Protein AF-A0AAD9C086-F1 (afdb_monomer_lite)

Sequence (138 aa):
MGRVCRPFGQDHYQTERRETLELTDQNGQVIEDILPALQSLKCATTALCSDVCISLEHPVSNSLLTRHLMSIPGESRVVCEFKEAVATSLRERIIPESDDTSANAGKKPVFIASGLDPRKQHLRHVALTHRSEIVENV

Radius of gyration: 26.16 Å; chains: 1; bounding box: 40×68×85 Å

Foldseek 3Di:
DDDDDDDPDPPPPPPPPPPPPPCDVVNVVLCVLQVQLVVLVVVLVCVPVVDPALLSLQVSLVCCLPPSLDDDPPRDPSSVVVSVVVNVVSCCVQPPPDDDDPVCNLVDPSNLSNLPPPVCVPPPSDPPVSSVVSVVVD

Structure (mmCIF, N/CA/C/O backbone):
data_AF-A0AAD9C086-F1
#
_entry.id   AF-A0AAD9C086-F1
#
loop_
_atom_site.group_PDB
_atom_site.id
_atom_site.type_symbol
_atom_site.label_atom_id
_atom_site.label_alt_id
_atom_site.label_comp_id
_atom_site.label_asym_id
_atom_site.label_entity_id
_atom_site.label_seq_id
_atom_site.pdbx_PDB_ins_code
_atom_site.Cartn_x
_atom_site.Cartn_y
_atom_site.Cartn_z
_atom_site.occupancy
_atom_site.B_iso_or_equiv
_atom_site.auth_seq_id
_atom_site.auth_comp_id
_atom_site.auth_asym_id
_atom_site.auth_atom_id
_atom_site.pdbx_PDB_model_num
ATOM 1 N N . MET A 1 1 ? -4.541 -51.240 64.131 1.00 45.22 1 MET A N 1
ATOM 2 C CA . MET A 1 1 ? -3.594 -51.153 63.000 1.00 45.22 1 MET A CA 1
ATOM 3 C C . MET A 1 1 ? -4.208 -50.274 61.927 1.00 45.22 1 MET A C 1
ATOM 5 O O . MET A 1 1 ? -5.111 -50.713 61.231 1.00 45.22 1 MET A O 1
ATOM 9 N N . GLY A 1 2 ? -3.803 -49.005 61.887 1.00 46.56 2 GLY A N 1
ATOM 10 C CA . GLY A 1 2 ? -4.303 -48.025 60.928 1.00 46.56 2 GLY A CA 1
ATOM 11 C C . GLY A 1 2 ? -3.435 -47.984 59.676 1.00 46.56 2 GLY A C 1
ATOM 12 O O . GLY A 1 2 ? -2.210 -48.008 59.770 1.00 46.56 2 GLY A O 1
ATOM 13 N N . ARG A 1 3 ? -4.071 -47.884 58.510 1.00 47.78 3 ARG A N 1
ATOM 14 C CA . ARG A 1 3 ? -3.442 -47.367 57.294 1.00 47.78 3 ARG A CA 1
ATOM 15 C C . ARG A 1 3 ? -4.304 -46.223 56.785 1.00 47.78 3 ARG A C 1
ATOM 17 O O . ARG A 1 3 ? -5.314 -46.433 56.128 1.00 47.78 3 ARG A O 1
ATOM 24 N N . VAL A 1 4 ? -3.905 -45.016 57.170 1.00 53.94 4 VAL A N 1
ATOM 25 C CA . VAL A 1 4 ? -4.368 -43.773 56.559 1.00 53.94 4 VAL A CA 1
ATOM 26 C C . VAL A 1 4 ? -3.598 -43.643 55.250 1.00 53.94 4 VAL A C 1
ATOM 28 O O . VAL A 1 4 ? -2.397 -43.376 55.261 1.00 53.94 4 VAL A O 1
ATOM 31 N N . CYS A 1 5 ? -4.262 -43.879 54.123 1.00 52.44 5 CYS A N 1
ATOM 32 C CA . CYS A 1 5 ? -3.738 -43.479 52.825 1.00 52.44 5 CYS A CA 1
ATOM 33 C C . CYS A 1 5 ? -3.753 -41.945 52.775 1.00 52.44 5 CYS A C 1
ATOM 35 O O . CYS A 1 5 ? -4.818 -41.341 52.682 1.00 52.44 5 CYS A O 1
ATOM 37 N N . ARG A 1 6 ? -2.582 -41.306 52.887 1.00 51.28 6 ARG A N 1
ATOM 38 C CA . ARG A 1 6 ? -2.434 -39.890 52.529 1.00 51.28 6 ARG A CA 1
ATOM 39 C C . ARG A 1 6 ? -2.402 -39.791 51.002 1.00 51.28 6 ARG A C 1
ATOM 41 O O . ARG A 1 6 ? -1.570 -40.478 50.408 1.00 51.28 6 ARG A O 1
ATOM 48 N N . PRO A 1 7 ? -3.215 -38.941 50.359 1.00 52.91 7 PRO A N 1
ATOM 49 C CA . PRO A 1 7 ? -2.906 -38.521 49.006 1.00 52.91 7 PRO A CA 1
ATOM 50 C C . PRO A 1 7 ? -1.673 -37.608 49.065 1.00 52.91 7 PRO A C 1
ATOM 52 O O . PRO A 1 7 ? -1.682 -36.547 49.688 1.00 52.91 7 PRO A O 1
ATOM 55 N N . PHE A 1 8 ? -0.580 -38.096 48.483 1.00 43.38 8 PHE A N 1
ATOM 56 C CA . PHE A 1 8 ? 0.570 -37.301 48.071 1.00 43.38 8 PHE A CA 1
ATOM 57 C C . PHE A 1 8 ? 0.181 -36.498 46.827 1.00 43.38 8 PHE A C 1
ATOM 59 O O . PHE A 1 8 ? -0.451 -37.049 45.930 1.00 43.38 8 PHE A O 1
ATOM 66 N N . GLY A 1 9 ? 0.614 -35.239 46.768 1.00 46.16 9 GLY A N 1
ATOM 67 C CA . GLY A 1 9 ? 0.537 -34.415 45.562 1.00 46.16 9 GLY A CA 1
ATOM 68 C C . GLY A 1 9 ? -0.414 -33.234 45.697 1.00 46.16 9 GLY A C 1
ATOM 69 O O . GLY A 1 9 ? -1.455 -33.188 45.054 1.00 46.16 9 GLY A O 1
ATOM 70 N N . GLN A 1 10 ? -0.039 -32.250 46.519 1.00 45.66 10 GLN A N 1
ATOM 71 C CA . GLN A 1 10 ? -0.387 -30.865 46.214 1.00 45.66 10 GLN A CA 1
ATOM 72 C C . GLN A 1 10 ? 0.398 -30.493 44.958 1.00 45.66 10 GLN A C 1
ATOM 74 O O . GLN A 1 10 ? 1.512 -29.978 45.036 1.00 45.66 10 GLN A O 1
ATOM 79 N N . ASP A 1 11 ? -0.176 -30.795 43.798 1.00 43.34 11 ASP A N 1
ATOM 80 C CA . ASP A 1 11 ? 0.212 -30.104 42.586 1.00 43.34 11 ASP A CA 1
ATOM 81 C C . ASP A 1 11 ? -0.219 -28.659 42.797 1.00 43.34 11 ASP A C 1
ATOM 83 O O . ASP A 1 11 ? -1.395 -28.297 42.716 1.00 43.34 11 ASP A O 1
ATOM 87 N N . HIS A 1 12 ? 0.763 -27.837 43.154 1.00 43.44 12 HIS A N 1
ATOM 88 C CA . HIS A 1 12 ? 0.722 -26.413 42.910 1.00 43.44 12 HIS A CA 1
ATOM 89 C C . HIS A 1 12 ? 0.535 -26.240 41.403 1.00 43.44 12 HIS A C 1
ATOM 91 O O . HIS A 1 12 ? 1.496 -26.043 40.662 1.00 43.44 12 HIS A O 1
ATOM 97 N N . TYR A 1 13 ? -0.713 -26.325 40.946 1.00 46.28 13 TYR A N 1
ATOM 98 C CA . TYR A 1 13 ? -1.118 -25.656 39.731 1.00 46.28 13 TYR A CA 1
ATOM 99 C C . TYR A 1 13 ? -0.822 -24.189 40.000 1.00 46.28 13 TYR A C 1
ATOM 101 O O . TYR A 1 13 ? -1.553 -23.495 40.709 1.00 46.28 13 TYR A O 1
ATOM 109 N N . GLN A 1 14 ? 0.331 -23.745 39.504 1.00 44.03 14 GLN A N 1
ATOM 110 C CA . GLN A 1 14 ? 0.528 -22.350 39.198 1.00 44.03 14 GLN A CA 1
ATOM 111 C C . GLN A 1 14 ? -0.639 -22.012 38.283 1.00 44.03 14 GLN A C 1
ATOM 113 O O . GLN A 1 14 ? -0.673 -22.398 37.116 1.00 44.03 14 GLN A O 1
ATOM 118 N N . THR A 1 15 ? -1.656 -21.371 38.851 1.00 46.16 15 THR A N 1
ATOM 119 C CA . THR A 1 15 ? -2.582 -20.570 38.077 1.00 46.16 15 THR A CA 1
ATOM 120 C C . THR A 1 15 ? -1.701 -19.505 37.453 1.00 46.16 15 THR A C 1
ATOM 122 O O . THR A 1 15 ? -1.469 -18.451 38.045 1.00 46.16 15 THR A O 1
ATOM 125 N N . GLU A 1 16 ? -1.134 -19.820 36.288 1.00 44.28 16 GLU A N 1
ATOM 126 C CA . GLU A 1 16 ? -0.719 -18.816 35.335 1.00 44.28 16 GLU A CA 1
ATOM 127 C C . GLU A 1 16 ? -1.964 -17.979 35.136 1.00 44.28 16 GLU A C 1
ATOM 129 O O . GLU A 1 16 ? -2.962 -18.398 34.545 1.00 44.28 16 GLU A O 1
ATOM 134 N N . ARG A 1 17 ? -1.942 -16.846 35.822 1.00 43.16 17 ARG A N 1
ATOM 135 C CA . ARG A 1 17 ? -2.940 -15.808 35.797 1.00 43.16 17 ARG A CA 1
ATOM 136 C C . ARG A 1 17 ? -3.015 -15.392 34.335 1.00 43.16 17 ARG A C 1
ATOM 138 O O . ARG A 1 17 ? -2.256 -14.539 33.891 1.00 43.16 17 ARG A O 1
ATOM 145 N N . ARG A 1 18 ? -3.885 -16.065 33.576 1.00 47.62 18 ARG A N 1
ATOM 146 C CA . ARG A 1 18 ? -4.422 -15.573 32.318 1.00 47.62 18 ARG A CA 1
ATOM 147 C C . ARG A 1 18 ? -5.115 -14.287 32.723 1.00 47.62 18 ARG A C 1
ATOM 149 O O . ARG A 1 18 ? -6.262 -14.302 33.154 1.00 47.62 18 ARG A O 1
ATOM 156 N N . GLU A 1 19 ? -4.361 -13.195 32.698 1.00 55.41 19 GLU A N 1
ATOM 157 C CA . GLU A 1 19 ? -4.932 -11.872 32.571 1.00 55.41 19 GLU A CA 1
ATOM 158 C C . GLU A 1 19 ? -5.746 -11.957 31.285 1.00 55.41 19 GLU A C 1
ATOM 160 O O . GLU A 1 19 ? -5.208 -11.945 30.178 1.00 55.41 19 GLU A O 1
ATOM 165 N N . THR A 1 20 ? -7.044 -12.216 31.430 1.00 52.12 20 THR A N 1
ATOM 166 C CA . THR A 1 20 ? -8.009 -11.978 30.374 1.00 52.12 20 THR A CA 1
ATOM 167 C C . THR A 1 20 ? -7.818 -10.516 30.021 1.00 52.12 20 THR A C 1
ATOM 169 O O . THR A 1 20 ? -8.200 -9.633 30.783 1.00 52.12 20 THR A O 1
ATOM 172 N N . LEU A 1 21 ? -7.113 -10.276 28.914 1.00 54.12 21 LEU A N 1
ATOM 173 C CA . LEU A 1 21 ? -7.064 -8.991 28.240 1.00 54.12 21 LEU A CA 1
ATOM 174 C C . LEU A 1 21 ? -8.500 -8.702 27.813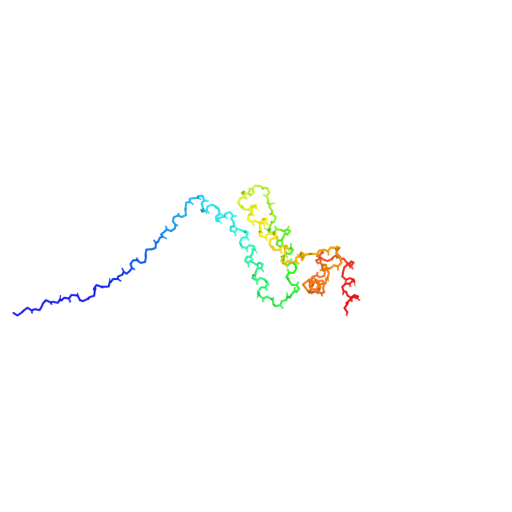 1.00 54.12 21 LEU A C 1
ATOM 176 O O . LEU A 1 21 ? -8.921 -9.052 26.713 1.00 54.12 21 LEU A O 1
ATOM 180 N N . GLU A 1 22 ? -9.277 -8.141 28.736 1.00 58.16 22 GLU A N 1
ATOM 181 C CA . GLU A 1 22 ? -10.548 -7.50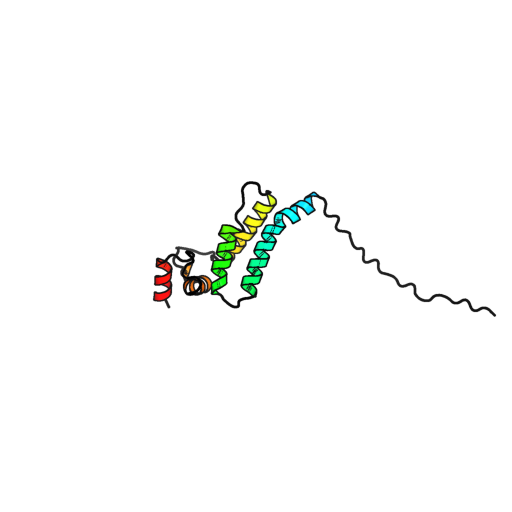7 28.443 1.00 58.16 22 GLU A CA 1
ATOM 182 C C . GLU A 1 22 ? -10.209 -6.289 27.587 1.00 58.16 22 GLU A C 1
ATOM 184 O O . GLU A 1 22 ? -9.914 -5.198 28.076 1.00 58.16 22 GLU A O 1
ATOM 189 N N . LEU A 1 23 ? -10.137 -6.516 26.275 1.00 59.94 23 LEU A N 1
ATOM 190 C CA . LEU A 1 23 ? -10.127 -5.443 25.301 1.00 59.94 23 LEU A CA 1
ATOM 191 C C . LEU A 1 23 ? -11.443 -4.702 25.496 1.00 59.94 23 LEU A C 1
ATOM 193 O O . LEU A 1 23 ? -12.510 -5.230 25.199 1.00 59.94 23 LEU A O 1
ATOM 197 N N . THR A 1 24 ? -11.360 -3.493 26.041 1.00 67.06 24 THR A N 1
ATOM 198 C CA . THR A 1 24 ? -12.490 -2.570 26.054 1.00 67.06 24 THR A CA 1
ATOM 199 C C . THR A 1 24 ? -13.017 -2.418 24.627 1.00 67.06 24 THR A C 1
ATOM 201 O O . THR A 1 24 ? -12.232 -2.440 23.676 1.00 67.06 24 THR A O 1
ATOM 204 N N . ASP A 1 25 ? -14.330 -2.242 24.460 1.00 72.62 25 ASP A N 1
ATOM 205 C CA . ASP A 1 25 ? -14.978 -2.198 23.136 1.00 72.62 25 ASP A CA 1
ATOM 206 C C . ASP A 1 25 ? -14.300 -1.210 22.165 1.00 72.62 25 ASP A C 1
ATOM 208 O O . ASP A 1 25 ? -14.188 -1.468 20.969 1.00 72.62 25 ASP A O 1
ATOM 212 N N . GLN A 1 26 ? -13.753 -0.105 22.686 1.00 75.38 26 GLN A N 1
ATOM 213 C CA . GLN A 1 26 ? -12.984 0.871 21.906 1.00 75.38 26 GLN A CA 1
ATOM 214 C C . GLN A 1 26 ? -11.654 0.315 21.374 1.00 75.38 26 GLN A C 1
ATOM 216 O O . GLN A 1 26 ? -11.308 0.564 20.221 1.00 75.38 26 GLN A O 1
ATOM 221 N N . ASN A 1 27 ? -10.914 -0.455 22.175 1.00 79.19 27 ASN A N 1
ATOM 222 C CA . ASN A 1 27 ? -9.669 -1.086 21.734 1.00 79.19 27 ASN A CA 1
ATOM 223 C C . ASN A 1 27 ? -9.948 -2.228 20.746 1.00 79.19 27 ASN A C 1
ATOM 225 O O . ASN A 1 27 ? -9.180 -2.420 19.805 1.00 79.19 27 ASN A O 1
ATOM 229 N N . GLY A 1 28 ? -11.056 -2.954 20.933 1.00 81.81 28 GLY A N 1
ATOM 230 C CA . GLY A 1 28 ? -11.538 -3.954 19.979 1.00 81.81 28 GLY A CA 1
ATOM 231 C C . GLY A 1 28 ? -11.831 -3.339 18.610 1.00 81.81 28 GLY A C 1
ATOM 232 O O . GLY A 1 28 ? -11.296 -3.806 17.606 1.00 81.81 28 GLY A O 1
ATOM 233 N N . GLN A 1 29 ? -12.575 -2.229 18.578 1.00 84.12 29 GLN A N 1
ATOM 234 C CA . GLN A 1 29 ? -12.901 -1.536 17.330 1.00 84.12 29 GLN A CA 1
ATOM 235 C C . GLN A 1 29 ? -11.651 -1.035 16.594 1.00 84.12 29 GLN A C 1
ATOM 237 O O . GLN A 1 29 ? -11.552 -1.181 15.382 1.00 84.12 29 GLN A O 1
ATOM 242 N N . VAL A 1 30 ? -10.653 -0.505 17.310 1.00 87.75 30 VAL A N 1
ATOM 243 C CA . VAL A 1 30 ? -9.384 -0.075 16.692 1.00 87.75 30 VAL A CA 1
ATOM 244 C C . VAL A 1 30 ? -8.647 -1.245 16.031 1.00 87.75 30 VAL A C 1
ATOM 246 O O . VAL A 1 30 ? -8.076 -1.087 14.951 1.00 87.75 30 VAL A O 1
ATOM 249 N N . ILE A 1 31 ? -8.652 -2.425 16.657 1.00 87.44 31 ILE A N 1
ATOM 250 C CA . ILE A 1 31 ? -8.039 -3.625 16.075 1.00 87.44 31 ILE A CA 1
ATOM 251 C C . ILE A 1 31 ? -8.780 -4.030 14.799 1.00 87.44 31 ILE A C 1
ATOM 253 O O . ILE A 1 31 ? -8.129 -4.311 13.792 1.00 87.44 31 ILE A O 1
ATOM 257 N N . GLU A 1 32 ? -10.114 -4.038 14.826 1.00 88.88 32 GLU A N 1
ATOM 258 C CA . GLU A 1 32 ? -10.936 -4.351 13.652 1.00 88.88 32 GLU A CA 1
ATOM 259 C C . GLU A 1 32 ? -10.705 -3.359 12.508 1.00 88.88 32 GLU A C 1
ATOM 261 O O . GLU A 1 32 ? -10.516 -3.773 11.364 1.00 88.88 32 GLU A O 1
ATOM 266 N N . ASP A 1 33 ? -10.625 -2.070 12.827 1.00 89.62 33 ASP A N 1
ATOM 267 C CA . ASP A 1 33 ? -10.393 -0.986 11.877 1.00 89.62 33 ASP A CA 1
ATOM 268 C C . ASP A 1 33 ? -9.019 -1.095 11.182 1.00 89.62 33 ASP A C 1
ATOM 270 O O . ASP A 1 33 ? -8.890 -0.834 9.984 1.00 89.62 33 ASP A O 1
ATOM 274 N N . ILE A 1 34 ? -7.972 -1.494 11.915 1.00 91.81 34 ILE A N 1
ATOM 275 C CA . ILE A 1 34 ? -6.597 -1.610 11.394 1.00 91.81 34 ILE A CA 1
ATOM 276 C C . ILE A 1 34 ? -6.366 -2.947 10.663 1.00 91.81 34 ILE A C 1
ATOM 278 O O . ILE A 1 34 ? -5.481 -3.052 9.802 1.00 91.81 34 ILE A O 1
ATOM 282 N N . LEU A 1 35 ? -7.163 -3.977 10.957 1.00 91.44 35 LEU A N 1
ATOM 283 C CA . LEU A 1 35 ? -6.984 -5.332 10.431 1.00 91.44 35 LEU A CA 1
ATOM 284 C C . LEU A 1 35 ? -6.850 -5.405 8.893 1.00 91.44 35 LEU A C 1
ATOM 286 O O . LEU A 1 35 ? -5.948 -6.110 8.425 1.00 91.44 35 LEU A O 1
ATOM 290 N N . PRO A 1 36 ? -7.640 -4.681 8.072 1.00 91.19 36 PRO A N 1
ATOM 291 C CA . PRO A 1 36 ? -7.498 -4.712 6.613 1.00 91.19 36 PRO A CA 1
ATOM 292 C C . PRO A 1 36 ? -6.140 -4.184 6.121 1.00 91.19 36 PRO A C 1
ATOM 294 O O . PRO A 1 36 ? -5.558 -4.714 5.165 1.00 91.19 36 PRO A O 1
ATOM 297 N N . ALA A 1 37 ? -5.598 -3.163 6.792 1.00 91.19 37 ALA A N 1
ATOM 298 C CA . ALA A 1 37 ? -4.275 -2.633 6.480 1.00 91.19 37 ALA A CA 1
ATOM 299 C C . ALA A 1 37 ? -3.187 -3.665 6.825 1.00 91.19 37 ALA A C 1
ATOM 301 O O . ALA A 1 37 ? -2.297 -3.923 6.011 1.00 91.19 37 ALA A O 1
ATOM 302 N N . LEU A 1 38 ? -3.310 -4.347 7.970 1.00 93.81 38 LEU A N 1
ATOM 303 C CA . LEU A 1 38 ? -2.400 -5.430 8.362 1.00 93.81 38 LEU A CA 1
ATOM 304 C C . LEU A 1 38 ? -2.456 -6.628 7.411 1.00 93.81 38 LEU A C 1
ATOM 306 O O . LEU A 1 38 ? -1.418 -7.209 7.098 1.00 93.81 38 LEU A O 1
ATOM 310 N N . GLN A 1 39 ? -3.638 -6.990 6.908 1.00 93.75 39 GLN A N 1
ATOM 311 C CA . GLN A 1 39 ? -3.773 -8.050 5.905 1.00 93.75 39 GLN A CA 1
ATOM 312 C C . GLN A 1 39 ? -3.044 -7.692 4.607 1.00 93.75 39 GLN A C 1
ATOM 314 O O . GLN A 1 39 ? -2.330 -8.528 4.051 1.00 93.75 39 GLN A O 1
ATOM 319 N N . SER A 1 40 ? -3.162 -6.441 4.153 1.00 92.69 40 SER A N 1
ATOM 320 C CA . SER A 1 40 ? -2.442 -5.960 2.968 1.00 92.69 40 SER A CA 1
ATOM 321 C C . SER A 1 40 ? -0.924 -6.035 3.166 1.00 92.69 40 SER A C 1
ATOM 323 O O . SER A 1 40 ? -0.209 -6.527 2.290 1.00 92.69 40 SER A O 1
ATOM 325 N N . LEU A 1 41 ? -0.436 -5.629 4.343 1.00 93.06 41 LEU A N 1
ATOM 326 C CA . LEU A 1 41 ? 0.980 -5.733 4.706 1.00 93.06 41 LEU A CA 1
ATOM 327 C C . LEU A 1 41 ? 1.448 -7.190 4.778 1.00 93.06 41 LEU A C 1
ATOM 329 O O . LEU A 1 41 ? 2.493 -7.519 4.227 1.00 93.06 4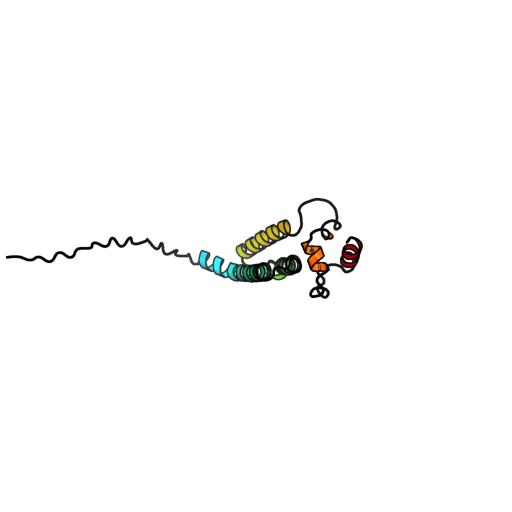1 LEU A O 1
ATOM 333 N N . LYS A 1 42 ? 0.657 -8.092 5.370 1.00 94.56 42 LYS A N 1
ATOM 334 C CA . LYS A 1 42 ? 0.957 -9.531 5.409 1.00 94.56 42 LYS A CA 1
ATOM 335 C C . LYS A 1 42 ? 1.130 -10.109 4.004 1.00 94.56 42 LYS A C 1
ATOM 337 O O . LYS A 1 42 ? 2.083 -10.852 3.765 1.00 94.56 42 LYS A O 1
ATOM 342 N N . CYS A 1 43 ? 0.219 -9.790 3.086 1.00 91.38 43 CYS A N 1
ATOM 343 C CA . CYS A 1 43 ? 0.288 -10.260 1.703 1.00 91.38 43 CYS A CA 1
ATOM 344 C C . CYS A 1 43 ? 1.540 -9.738 0.995 1.00 91.38 43 CYS A C 1
ATOM 346 O O . CYS A 1 43 ? 2.238 -10.513 0.345 1.00 91.38 43 CYS A O 1
ATOM 348 N N . ALA A 1 44 ? 1.856 -8.452 1.162 1.00 90.06 44 ALA A N 1
ATOM 349 C CA . ALA A 1 44 ? 3.061 -7.866 0.591 1.00 90.06 44 ALA A CA 1
ATOM 350 C C . ALA A 1 44 ? 4.332 -8.518 1.143 1.00 90.06 44 ALA A C 1
ATOM 352 O O . ALA A 1 44 ? 5.164 -8.968 0.364 1.00 90.06 44 ALA A O 1
ATOM 353 N N . THR A 1 45 ? 4.454 -8.662 2.464 1.00 90.25 45 THR A N 1
ATOM 354 C CA . THR A 1 45 ? 5.602 -9.336 3.086 1.00 90.25 45 THR A CA 1
ATOM 355 C C . THR A 1 45 ? 5.717 -10.779 2.616 1.00 90.25 45 THR A C 1
ATOM 357 O O . THR A 1 45 ? 6.810 -11.234 2.310 1.00 90.25 45 THR A O 1
ATOM 360 N N . THR A 1 46 ? 4.596 -11.492 2.483 1.00 90.50 46 THR A N 1
ATOM 361 C CA . THR A 1 46 ? 4.604 -12.864 1.960 1.00 90.50 46 THR A CA 1
ATOM 362 C C . THR A 1 46 ? 5.144 -12.896 0.534 1.00 90.50 46 THR A C 1
ATOM 364 O O . THR A 1 46 ? 6.025 -13.698 0.270 1.00 90.50 46 THR A O 1
ATOM 367 N N . ALA A 1 47 ? 4.690 -12.001 -0.350 1.00 86.19 47 ALA A N 1
ATOM 368 C CA . ALA A 1 47 ? 5.187 -11.917 -1.725 1.00 86.19 47 ALA A CA 1
ATOM 369 C C . ALA A 1 47 ? 6.691 -11.592 -1.793 1.00 86.19 47 ALA A C 1
ATOM 371 O O . ALA A 1 47 ? 7.405 -12.153 -2.619 1.00 86.19 47 ALA A O 1
ATOM 372 N N . LEU A 1 48 ? 7.176 -10.711 -0.913 1.00 85.50 48 LEU A N 1
ATOM 373 C CA . LEU A 1 48 ? 8.593 -10.337 -0.842 1.00 85.50 48 LEU A CA 1
ATOM 374 C C . LEU A 1 48 ? 9.474 -11.427 -0.223 1.00 85.50 48 LEU A C 1
ATOM 376 O O . LEU A 1 48 ? 10.639 -11.545 -0.581 1.00 85.50 48 LEU A O 1
ATOM 380 N N . CYS A 1 49 ? 8.937 -12.215 0.707 1.00 84.56 49 CYS A N 1
ATOM 381 C CA . CYS A 1 49 ? 9.668 -13.299 1.357 1.00 84.56 49 CYS A CA 1
ATOM 382 C C . CYS A 1 49 ? 9.563 -14.634 0.604 1.00 84.56 49 CYS A C 1
ATOM 384 O O . CYS A 1 49 ? 10.411 -15.498 0.811 1.00 84.56 49 CYS A O 1
ATOM 386 N N . SER A 1 50 ? 8.536 -14.834 -0.230 1.00 81.25 50 SER A N 1
ATOM 387 C CA . SER A 1 50 ? 8.333 -16.076 -0.987 1.00 81.25 50 SER A CA 1
ATOM 388 C C . SER A 1 50 ? 9.176 -16.145 -2.254 1.00 81.25 50 SER A C 1
ATOM 390 O O . SER A 1 50 ? 9.640 -17.223 -2.613 1.00 81.25 50 SER A O 1
ATOM 392 N N . ASP A 1 51 ? 9.364 -15.012 -2.931 1.00 64.94 51 ASP A N 1
ATOM 393 C CA . ASP A 1 51 ? 10.161 -14.921 -4.151 1.00 64.94 51 ASP A CA 1
ATOM 394 C C . ASP A 1 51 ? 11.489 -14.216 -3.857 1.00 64.94 51 ASP A C 1
ATOM 396 O O . ASP A 1 51 ? 11.516 -13.058 -3.447 1.00 64.94 51 ASP A O 1
ATOM 400 N N . VAL A 1 52 ? 12.616 -14.878 -4.147 1.00 66.50 52 VAL A N 1
ATOM 401 C CA . VAL A 1 52 ? 13.975 -14.302 -4.036 1.00 66.50 52 VAL A CA 1
ATOM 402 C C . VAL A 1 52 ? 14.257 -13.371 -5.226 1.00 66.50 52 VAL A C 1
ATOM 404 O O . VAL A 1 52 ? 15.258 -13.500 -5.929 1.00 66.50 52 VAL A O 1
ATOM 407 N N . CYS A 1 53 ? 13.326 -12.470 -5.539 1.00 78.00 53 CYS A N 1
ATOM 408 C CA . CYS A 1 53 ? 13.391 -11.640 -6.733 1.00 78.00 53 CYS A CA 1
ATOM 409 C C . CYS A 1 53 ? 13.318 -10.160 -6.366 1.00 78.00 53 CYS A C 1
ATOM 411 O O . CYS A 1 53 ? 12.251 -9.610 -6.103 1.00 78.00 53 CYS A O 1
ATOM 413 N N . ILE A 1 54 ? 14.478 -9.501 -6.420 1.00 82.12 54 ILE A N 1
ATOM 414 C CA . ILE A 1 54 ? 14.643 -8.062 -6.159 1.00 82.12 54 ILE A CA 1
ATOM 415 C C . ILE A 1 54 ? 13.734 -7.216 -7.077 1.00 82.12 54 ILE A C 1
ATOM 417 O O . ILE A 1 54 ? 13.323 -6.116 -6.717 1.00 82.12 54 ILE A O 1
ATOM 421 N N . SER A 1 55 ? 13.333 -7.742 -8.241 1.00 82.12 55 SER A N 1
ATOM 422 C CA . SER A 1 55 ? 12.412 -7.066 -9.163 1.00 82.12 55 SER A CA 1
ATOM 423 C C . SER A 1 55 ? 10.958 -6.960 -8.675 1.00 82.12 55 SER A C 1
ATOM 425 O O . SER A 1 55 ? 10.137 -6.301 -9.317 1.00 82.12 55 SER A O 1
ATOM 427 N N . LEU A 1 56 ? 10.600 -7.628 -7.573 1.00 85.00 56 LEU A N 1
ATOM 428 C CA . LEU A 1 56 ? 9.263 -7.552 -6.978 1.00 85.00 56 LEU A CA 1
ATOM 429 C C . LEU A 1 56 ? 9.148 -6.467 -5.915 1.00 85.00 56 LEU A C 1
ATOM 431 O O . LEU A 1 56 ? 8.054 -5.956 -5.679 1.00 85.00 56 LEU A O 1
ATOM 435 N N . GLU A 1 57 ? 10.260 -6.083 -5.304 1.00 85.12 57 GLU A N 1
ATOM 436 C CA . GLU A 1 57 ? 10.266 -5.173 -4.167 1.00 85.12 57 GLU A CA 1
ATOM 437 C C . GLU A 1 57 ? 9.732 -3.785 -4.536 1.00 85.12 57 GLU A C 1
ATOM 439 O O . GLU A 1 57 ? 8.849 -3.268 -3.847 1.00 85.12 57 GLU A O 1
ATOM 444 N N . HIS A 1 58 ? 10.141 -3.219 -5.674 1.00 84.12 58 HIS A N 1
ATOM 445 C CA . HIS A 1 58 ? 9.588 -1.945 -6.134 1.00 84.12 58 HIS A CA 1
ATOM 446 C C . HIS A 1 58 ? 8.091 -2.022 -6.506 1.00 84.12 58 HIS A C 1
ATOM 448 O O . HIS A 1 58 ? 7.321 -1.212 -5.983 1.00 84.12 58 HIS A O 1
ATOM 454 N N . PRO A 1 59 ? 7.609 -2.942 -7.370 1.00 83.75 59 PRO A N 1
ATOM 455 C CA . PRO A 1 59 ? 6.196 -2.967 -7.747 1.00 83.75 59 PRO A CA 1
ATOM 456 C C . PRO A 1 59 ? 5.260 -3.313 -6.583 1.00 83.75 59 PRO A C 1
ATOM 458 O O . PRO A 1 59 ? 4.190 -2.710 -6.491 1.00 83.75 59 PRO A O 1
ATOM 461 N N . VAL A 1 60 ? 5.649 -4.224 -5.684 1.00 88.12 60 VAL A N 1
ATOM 462 C CA . VAL A 1 60 ? 4.855 -4.555 -4.487 1.00 88.12 60 VAL A CA 1
ATOM 463 C C . VAL A 1 60 ? 4.738 -3.336 -3.582 1.00 88.12 60 VAL A C 1
ATOM 465 O O . VAL A 1 60 ? 3.638 -2.969 -3.165 1.00 88.12 60 VAL A O 1
ATOM 468 N N . SER A 1 61 ? 5.849 -2.651 -3.336 1.00 87.44 61 SER A N 1
ATOM 469 C CA . SER A 1 61 ? 5.843 -1.490 -2.456 1.00 87.44 61 SER A CA 1
ATOM 470 C C . SER A 1 61 ? 5.140 -0.281 -3.062 1.00 87.44 61 SER A C 1
ATOM 472 O O . SER A 1 61 ? 4.410 0.422 -2.366 1.00 87.44 61 SER A O 1
ATOM 474 N N . ASN A 1 62 ? 5.277 -0.067 -4.373 1.00 85.50 62 ASN A N 1
ATOM 475 C CA . ASN A 1 62 ? 4.514 0.961 -5.073 1.00 85.50 62 ASN A CA 1
ATOM 476 C C . ASN A 1 62 ? 3.006 0.675 -4.992 1.00 85.50 62 ASN A C 1
ATOM 478 O O . ASN A 1 62 ? 2.216 1.586 -4.751 1.00 85.50 62 ASN A O 1
ATOM 482 N N . SER A 1 63 ? 2.595 -0.592 -5.125 1.00 88.31 63 SER A N 1
ATOM 483 C CA . SER A 1 63 ? 1.196 -0.997 -4.942 1.00 88.31 63 SER A CA 1
ATOM 484 C C . SER A 1 63 ? 0.709 -0.733 -3.515 1.00 88.31 63 SER A C 1
ATOM 486 O O . SER A 1 63 ? -0.396 -0.225 -3.330 1.00 88.31 63 SER A O 1
ATOM 488 N N . LEU A 1 64 ? 1.523 -1.028 -2.495 1.00 90.56 64 LEU A N 1
ATOM 489 C CA . LEU A 1 64 ? 1.182 -0.704 -1.108 1.00 90.56 64 LEU A CA 1
ATOM 490 C C . LEU A 1 64 ? 0.939 0.798 -0.926 1.00 90.56 64 LEU A C 1
ATOM 492 O O . LEU A 1 64 ? -0.115 1.182 -0.424 1.00 90.56 64 LEU A O 1
ATOM 496 N N . LEU A 1 65 ? 1.868 1.639 -1.385 1.00 89.31 65 LEU A N 1
ATOM 497 C CA . LEU A 1 65 ? 1.801 3.093 -1.219 1.00 89.31 65 LEU A CA 1
ATOM 498 C C . LEU A 1 65 ? 0.642 3.742 -1.980 1.00 89.31 65 LEU A C 1
ATOM 500 O O . LEU A 1 65 ? 0.017 4.669 -1.474 1.00 89.31 65 LEU A O 1
ATOM 504 N N . THR A 1 66 ? 0.366 3.278 -3.198 1.00 87.06 66 THR A N 1
ATOM 505 C CA . THR A 1 66 ? -0.621 3.914 -4.087 1.00 87.06 66 THR A CA 1
ATOM 506 C C . THR A 1 66 ? -2.037 3.382 -3.914 1.00 87.06 66 THR A C 1
ATOM 508 O O . THR A 1 66 ? -2.975 4.034 -4.360 1.00 87.06 66 THR A O 1
ATOM 511 N N . ARG A 1 67 ? -2.214 2.211 -3.288 1.00 87.75 67 ARG A N 1
ATOM 512 C CA . ARG A 1 67 ? -3.529 1.563 -3.178 1.00 87.75 67 ARG A CA 1
ATOM 513 C C . ARG A 1 67 ? -3.915 1.165 -1.761 1.00 87.75 67 ARG A C 1
ATOM 515 O O . ARG A 1 67 ? -5.056 1.382 -1.375 1.00 87.75 67 ARG A O 1
ATOM 522 N N . HIS A 1 68 ? -3.011 0.549 -1.003 1.00 89.81 68 HIS A N 1
ATOM 523 C CA . HIS A 1 68 ? -3.367 -0.091 0.273 1.00 89.81 68 HIS A CA 1
ATOM 524 C C . HIS A 1 68 ? -3.147 0.813 1.493 1.00 89.81 68 HIS A C 1
ATOM 526 O O . HIS A 1 68 ? -3.828 0.656 2.504 1.00 89.81 68 HIS A O 1
ATOM 532 N N . LEU A 1 69 ? -2.220 1.766 1.392 1.00 91.19 69 LEU A N 1
ATOM 533 C CA . LEU A 1 69 ? -1.886 2.730 2.443 1.00 91.19 69 LEU A CA 1
ATOM 534 C C . LEU A 1 69 ? -2.440 4.133 2.160 1.00 91.19 69 LEU A C 1
ATOM 536 O O . LEU A 1 69 ? -2.147 5.065 2.899 1.00 91.19 69 LEU A O 1
ATOM 540 N N . MET A 1 70 ? -3.244 4.302 1.107 1.00 90.12 70 MET A N 1
ATOM 541 C CA . MET A 1 70 ? -3.996 5.540 0.928 1.00 90.12 70 MET A CA 1
ATOM 542 C C . MET A 1 70 ? -5.133 5.608 1.947 1.00 90.12 70 MET A C 1
ATOM 544 O O . MET A 1 70 ? -5.868 4.634 2.141 1.00 90.12 70 MET A O 1
ATOM 548 N N . SER A 1 71 ? -5.266 6.770 2.579 1.00 86.62 71 SER A N 1
ATOM 549 C CA . SER A 1 71 ? -6.410 7.093 3.425 1.00 86.62 71 SER A CA 1
ATOM 550 C C . SER A 1 71 ? -7.654 7.261 2.560 1.00 86.62 71 SER A C 1
ATOM 552 O O . SER A 1 71 ? -7.621 7.940 1.530 1.00 86.62 71 SER A O 1
ATOM 554 N N . ILE A 1 72 ? -8.748 6.634 2.973 1.00 87.56 72 ILE A N 1
ATOM 555 C CA . ILE A 1 72 ? -10.025 6.661 2.258 1.00 87.56 72 ILE A CA 1
ATOM 556 C C . ILE A 1 72 ? -10.995 7.575 3.023 1.00 87.56 72 ILE A C 1
ATOM 558 O O . ILE A 1 72 ? -11.003 7.563 4.258 1.00 87.56 72 ILE A O 1
ATOM 562 N N . PRO A 1 73 ? -11.832 8.377 2.336 1.00 85.81 73 PRO A N 1
ATOM 563 C CA . PRO A 1 73 ? -12.872 9.152 3.002 1.00 85.81 73 PRO A CA 1
ATOM 564 C C . PRO A 1 73 ? -13.780 8.251 3.853 1.00 85.81 73 PRO A C 1
ATOM 566 O O . PRO A 1 73 ? -14.354 7.292 3.341 1.00 85.81 73 PRO A O 1
ATOM 569 N N . GLY A 1 74 ? -13.917 8.573 5.141 1.00 83.31 74 GLY A N 1
ATOM 570 C CA . GLY A 1 74 ? -14.726 7.806 6.096 1.00 83.31 74 GLY A CA 1
ATOM 571 C C . GLY A 1 74 ? -13.939 6.839 6.985 1.00 83.31 74 GLY A C 1
ATOM 572 O O . GLY A 1 74 ? -14.533 6.244 7.878 1.00 83.31 74 GLY A O 1
ATOM 573 N N . GLU A 1 75 ? -12.625 6.703 6.792 1.00 87.75 75 GLU A N 1
ATOM 574 C CA . GLU A 1 75 ? -11.773 5.943 7.713 1.00 87.75 75 GLU A CA 1
ATOM 575 C C . GLU A 1 75 ? -11.581 6.672 9.049 1.00 87.75 75 GLU A C 1
ATOM 577 O O . GLU A 1 75 ? -11.579 7.906 9.123 1.00 87.75 75 GLU A O 1
ATOM 582 N N . SER A 1 76 ? -11.415 5.897 10.125 1.00 89.44 76 SER A N 1
ATOM 583 C CA . SER A 1 76 ? -11.154 6.451 11.450 1.00 89.44 76 SER A CA 1
ATOM 584 C C . SER A 1 76 ? -9.783 7.133 11.492 1.00 89.44 76 SER A C 1
ATOM 586 O O . SER A 1 76 ? -8.842 6.748 10.792 1.00 89.44 76 SER A O 1
ATOM 588 N N . ARG A 1 77 ? -9.648 8.165 12.337 1.00 91.00 77 ARG A N 1
ATOM 589 C CA . ARG A 1 77 ? -8.404 8.950 12.440 1.00 91.00 77 ARG A CA 1
ATOM 590 C C . ARG A 1 77 ? -7.189 8.065 12.733 1.00 91.00 77 ARG A C 1
ATOM 592 O O . ARG A 1 77 ? -6.134 8.272 12.151 1.00 91.00 77 ARG A O 1
ATOM 599 N N . VAL A 1 78 ? -7.373 7.050 13.576 1.00 90.25 78 VAL A N 1
ATOM 600 C CA . VAL A 1 78 ? -6.326 6.094 13.956 1.00 90.25 78 VAL A CA 1
ATOM 601 C C . VAL A 1 78 ? -5.846 5.275 12.753 1.00 90.25 78 VAL A C 1
ATOM 603 O O . VAL A 1 78 ? -4.645 5.071 12.599 1.00 90.25 78 VAL A O 1
ATOM 606 N N . VAL A 1 79 ? -6.749 4.844 11.865 1.00 91.19 79 VAL A N 1
ATOM 607 C CA . VAL A 1 79 ? -6.374 4.122 10.635 1.00 91.19 79 VAL A CA 1
ATOM 608 C C . VAL A 1 79 ? -5.599 5.023 9.685 1.00 91.19 79 VAL A C 1
ATOM 610 O O . VAL A 1 79 ? -4.594 4.588 9.123 1.00 91.19 79 VAL A O 1
ATOM 613 N N . CYS A 1 80 ? -6.031 6.276 9.529 1.00 93.25 80 CYS A N 1
ATOM 614 C CA . CYS A 1 80 ? -5.318 7.262 8.720 1.00 93.25 80 CYS A CA 1
ATOM 615 C C . CYS A 1 80 ? -3.897 7.499 9.254 1.00 93.25 80 CYS A C 1
ATOM 617 O O . CYS A 1 80 ? -2.942 7.383 8.490 1.00 93.25 80 CYS A O 1
ATOM 619 N N . GLU A 1 81 ? -3.753 7.750 10.560 1.00 94.00 81 GLU A N 1
ATOM 620 C CA . GLU A 1 81 ? -2.455 7.943 11.227 1.00 94.00 81 GLU A CA 1
ATOM 621 C C . GLU A 1 81 ? -1.557 6.702 11.078 1.00 94.00 81 GLU A C 1
ATOM 623 O O . GLU A 1 81 ? -0.376 6.816 10.745 1.00 94.00 81 GLU A O 1
ATOM 628 N N . PHE A 1 82 ? -2.117 5.501 11.258 1.00 94.19 82 PHE A N 1
ATOM 629 C CA . PHE A 1 82 ? -1.392 4.245 11.071 1.00 94.19 82 PHE A CA 1
ATOM 630 C C . PHE A 1 82 ? -0.884 4.086 9.632 1.00 94.19 82 PHE A C 1
ATOM 632 O O . PHE A 1 82 ? 0.302 3.832 9.413 1.00 94.19 82 PHE A O 1
ATOM 639 N N . LYS A 1 83 ? -1.768 4.239 8.639 1.00 94.50 83 LYS A N 1
ATOM 640 C CA . LYS A 1 83 ? -1.411 4.106 7.221 1.00 94.50 83 LYS A CA 1
ATOM 641 C C . LYS A 1 83 ? -0.363 5.128 6.806 1.00 94.50 83 LYS A C 1
ATOM 643 O O . LYS A 1 83 ? 0.565 4.770 6.083 1.00 94.50 83 LYS A O 1
ATOM 648 N N . GLU A 1 84 ? -0.488 6.364 7.276 1.00 94.31 84 GLU A N 1
ATOM 649 C CA . GLU A 1 84 ? 0.468 7.432 7.004 1.00 94.31 84 GLU A CA 1
ATOM 650 C C . GLU A 1 84 ? 1.841 7.118 7.603 1.00 94.31 84 GLU A C 1
ATOM 652 O O . GLU A 1 84 ? 2.838 7.162 6.883 1.00 94.31 84 GLU A O 1
ATOM 657 N N . ALA A 1 85 ? 1.903 6.697 8.870 1.00 94.56 85 ALA A N 1
ATOM 658 C CA . ALA A 1 85 ? 3.155 6.311 9.517 1.00 94.56 85 ALA A CA 1
ATOM 659 C C . ALA A 1 85 ? 3.854 5.154 8.781 1.00 94.56 85 ALA A C 1
ATOM 661 O O . ALA A 1 85 ? 5.061 5.201 8.524 1.00 94.56 85 ALA A O 1
ATOM 662 N N . VAL A 1 86 ? 3.091 4.130 8.380 1.00 93.69 86 VAL A N 1
ATOM 663 C CA . VAL A 1 86 ? 3.623 3.002 7.603 1.00 93.69 86 VAL A CA 1
ATOM 664 C C . VAL A 1 86 ? 4.083 3.458 6.218 1.00 93.69 86 VAL A C 1
ATOM 666 O O . VAL A 1 86 ? 5.162 3.065 5.778 1.00 93.69 86 VAL A O 1
ATOM 669 N N . ALA A 1 87 ? 3.303 4.294 5.530 1.00 91.94 87 ALA A N 1
ATOM 670 C CA . ALA A 1 87 ? 3.653 4.801 4.208 1.00 91.94 87 ALA A CA 1
ATOM 671 C C . ALA A 1 87 ? 4.927 5.650 4.242 1.00 91.94 87 ALA A C 1
ATOM 673 O O . ALA A 1 87 ? 5.775 5.496 3.366 1.00 91.94 87 ALA A O 1
ATOM 674 N N . THR A 1 88 ? 5.086 6.509 5.247 1.00 91.50 88 THR A N 1
ATOM 675 C CA . THR A 1 88 ? 6.293 7.319 5.447 1.00 91.50 88 THR A CA 1
ATOM 676 C C . THR A 1 88 ? 7.508 6.433 5.693 1.00 91.50 88 THR A C 1
ATOM 678 O O . THR A 1 88 ? 8.468 6.514 4.930 1.00 91.50 88 THR A O 1
ATOM 681 N N . SER A 1 89 ? 7.429 5.483 6.632 1.00 90.94 89 SER A N 1
ATOM 682 C CA . SER A 1 89 ? 8.550 4.565 6.886 1.00 90.94 89 SER A CA 1
ATOM 683 C C . SER A 1 89 ? 8.901 3.710 5.661 1.00 90.94 89 SER A C 1
ATOM 685 O O . SER A 1 89 ? 10.071 3.438 5.389 1.00 90.94 89 SER A O 1
ATOM 687 N N . LEU A 1 90 ? 7.897 3.290 4.886 1.00 88.19 90 LEU A N 1
ATOM 688 C CA . LEU A 1 90 ? 8.109 2.533 3.655 1.00 88.19 90 LEU A CA 1
ATOM 689 C C . LEU A 1 90 ? 8.774 3.392 2.569 1.00 88.19 90 LEU A C 1
ATOM 691 O O . LEU A 1 90 ? 9.671 2.913 1.877 1.00 88.19 90 LEU A O 1
ATOM 695 N N . ARG A 1 91 ? 8.375 4.664 2.435 1.00 85.62 91 ARG A N 1
ATOM 696 C CA . ARG A 1 91 ? 9.004 5.611 1.507 1.00 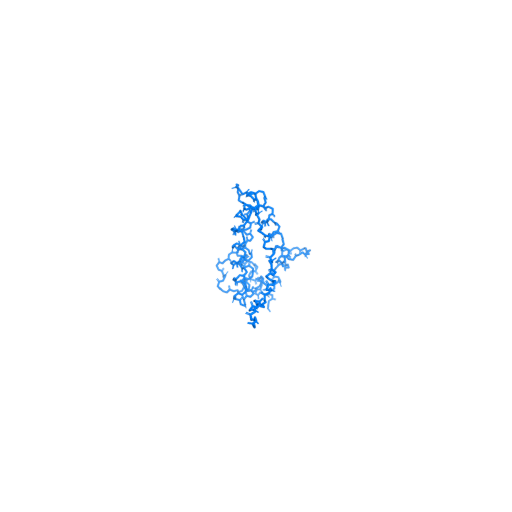85.62 91 ARG A CA 1
ATOM 697 C C . ARG A 1 91 ? 10.459 5.851 1.865 1.00 85.62 91 ARG A C 1
ATOM 699 O O . ARG A 1 91 ? 11.273 5.704 0.974 1.00 85.62 91 ARG A O 1
ATOM 706 N N . GLU A 1 92 ? 10.795 6.114 3.122 1.00 84.06 92 GLU A N 1
ATOM 707 C CA . GLU A 1 92 ? 12.187 6.332 3.562 1.00 84.06 92 GLU A CA 1
ATOM 708 C C . GLU A 1 92 ? 13.102 5.136 3.250 1.00 84.06 92 GLU A C 1
ATOM 710 O O . GLU A 1 92 ? 14.266 5.284 2.879 1.00 84.06 92 GLU A O 1
ATOM 715 N N . ARG A 1 93 ? 12.576 3.912 3.376 1.00 78.69 93 ARG A N 1
ATOM 716 C CA . ARG A 1 93 ? 13.349 2.690 3.107 1.00 78.69 93 ARG A CA 1
ATOM 717 C C . ARG A 1 93 ? 13.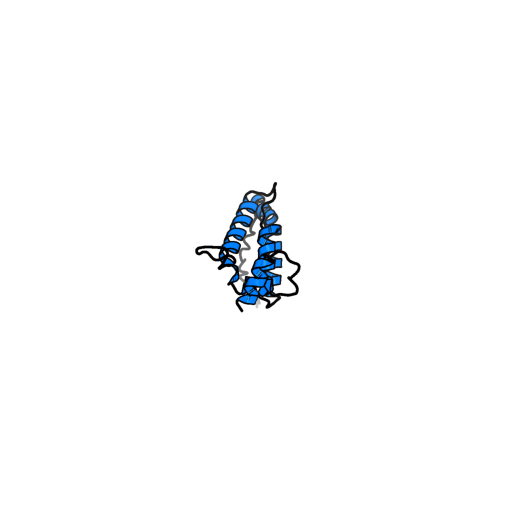555 2.452 1.609 1.00 78.69 93 ARG A C 1
ATOM 719 O O . ARG A 1 93 ? 14.603 1.959 1.192 1.00 78.69 93 ARG A O 1
ATOM 726 N N . ILE A 1 94 ? 12.579 2.819 0.781 1.00 72.81 94 ILE A N 1
ATOM 727 C CA . ILE A 1 94 ? 12.573 2.513 -0.660 1.00 72.81 94 ILE A CA 1
ATOM 728 C C . ILE A 1 94 ? 13.115 3.668 -1.495 1.00 72.81 94 ILE A C 1
ATOM 730 O O . ILE A 1 94 ? 13.917 3.464 -2.408 1.00 72.81 94 ILE A O 1
ATOM 734 N N . ILE A 1 95 ? 12.733 4.890 -1.158 1.00 64.31 95 ILE A N 1
ATOM 735 C CA . ILE A 1 95 ? 13.169 6.147 -1.756 1.00 64.31 95 ILE A CA 1
ATOM 736 C C . ILE A 1 95 ? 14.257 6.700 -0.827 1.00 64.31 95 ILE A C 1
ATOM 738 O O . ILE A 1 95 ? 13.975 6.947 0.337 1.00 64.31 95 ILE A O 1
ATOM 742 N N . PRO A 1 96 ? 15.522 6.809 -1.269 1.00 54.91 96 PRO A N 1
ATOM 743 C CA . PRO A 1 96 ? 16.580 7.270 -0.381 1.00 54.91 96 PRO A CA 1
ATOM 744 C C . PRO A 1 96 ? 16.366 8.740 0.005 1.00 54.91 96 PRO A C 1
ATOM 746 O O . PRO A 1 96 ? 16.117 9.578 -0.859 1.00 54.91 96 PRO A O 1
ATOM 749 N N . GLU A 1 97 ? 16.536 9.037 1.290 1.00 54.44 97 GLU A N 1
ATOM 750 C CA . GLU A 1 97 ? 16.895 10.365 1.788 1.00 54.44 97 GLU A CA 1
ATOM 751 C C . GLU A 1 97 ? 18.320 10.676 1.305 1.00 54.44 97 GLU A C 1
ATOM 753 O O . GLU A 1 97 ? 19.283 10.103 1.814 1.00 54.44 97 GLU A O 1
ATOM 758 N N . SER A 1 98 ? 18.464 11.479 0.251 1.00 42.97 98 SER A N 1
ATOM 759 C CA . SER A 1 98 ? 19.502 12.519 0.112 1.00 42.97 98 SER A CA 1
ATOM 760 C C . SER A 1 98 ? 19.603 13.013 -1.328 1.00 42.97 98 SER A C 1
ATOM 762 O O . SER A 1 98 ? 19.794 12.238 -2.264 1.00 42.97 98 SER A O 1
ATOM 764 N N . ASP A 1 99 ? 19.469 14.331 -1.417 1.00 42.78 99 ASP A N 1
ATOM 765 C CA . ASP A 1 99 ? 19.972 15.270 -2.409 1.00 42.78 99 ASP A CA 1
ATOM 766 C C . ASP A 1 99 ? 19.851 14.965 -3.906 1.00 42.78 99 ASP A C 1
ATOM 768 O O . ASP A 1 99 ? 20.422 14.039 -4.484 1.00 42.78 99 ASP A O 1
ATOM 772 N N . ASP A 1 100 ? 19.168 15.927 -4.520 1.00 42.59 100 ASP A N 1
ATOM 773 C CA . ASP A 1 100 ? 19.322 16.394 -5.879 1.00 42.59 100 ASP A CA 1
ATOM 774 C C . ASP A 1 100 ? 19.009 15.393 -6.987 1.00 42.59 100 ASP A C 1
ATOM 776 O O . ASP A 1 100 ? 19.840 14.674 -7.540 1.00 42.59 100 ASP A O 1
ATOM 780 N N . THR A 1 101 ? 17.791 15.591 -7.488 1.00 41.53 101 THR A N 1
ATOM 781 C CA . THR A 1 101 ? 17.370 15.254 -8.844 1.00 41.53 101 THR A CA 1
ATOM 782 C C . THR A 1 101 ? 17.023 13.778 -9.032 1.00 41.53 101 THR A C 1
ATOM 784 O O . THR A 1 101 ? 17.720 12.856 -8.621 1.00 41.53 101 THR A O 1
ATOM 787 N N . SER A 1 102 ? 15.936 13.556 -9.767 1.00 50.81 102 SER A N 1
ATOM 788 C CA . SER A 1 102 ? 15.426 12.292 -10.319 1.00 50.81 102 SER A CA 1
ATOM 789 C C . SER A 1 102 ? 16.469 11.323 -10.934 1.00 50.81 102 SER A C 1
ATOM 791 O O . SER A 1 102 ? 16.114 10.209 -11.314 1.00 50.81 102 SER A O 1
ATOM 793 N N . ALA A 1 103 ? 17.745 11.708 -11.027 1.00 51.00 103 ALA A N 1
ATOM 794 C CA . ALA A 1 103 ? 18.849 10.960 -11.617 1.00 51.00 103 ALA A CA 1
ATOM 795 C C . ALA A 1 103 ? 19.376 9.801 -10.743 1.00 51.00 103 ALA A C 1
ATOM 797 O O . ALA A 1 103 ? 19.901 8.826 -11.279 1.00 51.00 103 ALA A O 1
ATOM 798 N N . ASN A 1 104 ? 19.239 9.858 -9.411 1.00 51.62 104 ASN A N 1
ATOM 799 C CA . ASN A 1 104 ? 19.774 8.809 -8.524 1.00 51.62 104 ASN A CA 1
ATOM 800 C C . ASN A 1 104 ? 18.752 7.727 -8.133 1.00 51.62 104 ASN A C 1
ATOM 802 O O . ASN A 1 104 ? 19.148 6.622 -7.760 1.00 51.62 104 ASN A O 1
ATOM 806 N N . ALA A 1 105 ? 17.447 7.980 -8.286 1.00 52.00 105 ALA A N 1
ATOM 807 C CA . ALA A 1 105 ? 16.412 6.970 -8.040 1.00 52.00 105 ALA A CA 1
ATOM 808 C C . ALA A 1 105 ? 16.555 5.756 -8.982 1.00 52.00 105 ALA A C 1
ATOM 810 O O . ALA A 1 105 ? 16.368 4.617 -8.559 1.00 52.00 105 ALA A O 1
ATOM 811 N N . GLY A 1 106 ? 16.989 5.983 -10.229 1.00 54.88 106 GLY A N 1
ATOM 812 C CA . GLY A 1 106 ? 17.271 4.927 -11.208 1.00 54.88 106 GLY A CA 1
ATOM 813 C C . GLY A 1 106 ? 18.492 4.055 -10.890 1.00 54.88 106 GLY A C 1
ATOM 814 O O . GLY A 1 106 ? 18.709 3.073 -11.587 1.00 54.88 106 GLY A O 1
ATOM 815 N N . LYS A 1 107 ? 19.277 4.379 -9.850 1.00 59.59 107 LYS A N 1
ATOM 816 C CA . LYS A 1 107 ? 20.528 3.677 -9.517 1.00 59.59 107 LYS A CA 1
ATOM 817 C C . LYS A 1 107 ? 20.386 2.615 -8.427 1.00 59.59 107 LYS A C 1
ATOM 819 O O . LYS A 1 107 ? 21.320 1.839 -8.238 1.00 59.59 107 LYS A O 1
ATOM 824 N N . LYS A 1 108 ? 19.262 2.534 -7.691 1.00 72.25 108 LYS A N 1
ATOM 825 C CA . LYS A 1 108 ? 19.117 1.421 -6.734 1.00 72.25 108 LYS A CA 1
ATOM 826 C C . LYS A 1 108 ? 18.861 0.115 -7.496 1.00 72.25 108 LYS A C 1
ATOM 828 O O . LYS A 1 108 ? 17.998 0.099 -8.382 1.00 72.25 108 LYS A O 1
ATOM 833 N N . PRO A 1 109 ? 19.498 -0.997 -7.083 1.00 77.44 109 PRO A N 1
ATOM 834 C CA . PRO A 1 109 ? 19.297 -2.310 -7.693 1.00 77.44 109 PRO A CA 1
ATOM 835 C C . PRO A 1 109 ? 17.824 -2.706 -7.800 1.00 77.44 109 PRO A C 1
ATOM 837 O O . PRO A 1 109 ? 17.433 -3.343 -8.769 1.00 77.44 109 PRO A O 1
ATOM 840 N N . VAL A 1 110 ? 16.991 -2.271 -6.849 1.00 78.62 110 VAL A N 1
ATOM 841 C CA . VAL A 1 110 ? 15.555 -2.555 -6.837 1.00 78.62 110 VAL A CA 1
ATOM 842 C C . VAL A 1 110 ? 14.794 -1.936 -8.014 1.00 78.62 110 VAL A C 1
ATOM 844 O O . VAL A 1 110 ? 13.971 -2.613 -8.632 1.00 78.62 110 VAL A O 1
ATOM 847 N N . PHE A 1 111 ? 15.085 -0.684 -8.383 1.00 77.44 111 PHE A N 1
ATOM 848 C CA . PHE A 1 111 ? 14.427 -0.021 -9.514 1.00 77.44 111 PHE A CA 1
ATOM 849 C C . PHE A 1 111 ? 14.946 -0.568 -10.843 1.00 77.44 111 PHE A C 1
ATOM 851 O O . PHE A 1 111 ? 14.148 -0.807 -11.746 1.00 77.44 111 PHE A O 1
ATOM 858 N N . ILE A 1 112 ? 16.252 -0.838 -10.934 1.00 79.38 112 ILE A N 1
ATOM 859 C CA . ILE A 1 112 ? 16.878 -1.448 -12.113 1.00 79.38 112 ILE A CA 1
ATOM 860 C C . ILE A 1 112 ? 16.310 -2.851 -12.345 1.00 79.38 112 ILE A C 1
ATOM 862 O O . ILE A 1 112 ? 15.752 -3.118 -13.406 1.00 79.38 112 ILE A O 1
ATOM 866 N N . ALA A 1 113 ? 16.360 -3.727 -11.338 1.00 82.50 113 ALA A N 1
ATOM 867 C CA . ALA A 1 113 ? 15.847 -5.092 -11.434 1.00 82.50 113 ALA A CA 1
ATOM 868 C C . ALA A 1 113 ? 14.359 -5.116 -11.803 1.00 82.50 113 ALA A C 1
ATOM 870 O O . ALA A 1 113 ? 13.936 -5.923 -12.626 1.00 82.50 113 ALA A O 1
ATOM 871 N N . SER A 1 114 ? 13.564 -4.206 -11.237 1.00 80.00 114 SER A N 1
ATOM 872 C CA . SER A 1 114 ? 12.135 -4.093 -11.553 1.00 80.00 114 SER A CA 1
ATOM 873 C C . SER A 1 114 ? 11.880 -3.534 -12.954 1.00 80.00 114 SER A C 1
ATOM 875 O O . SER A 1 114 ? 10.957 -3.974 -13.639 1.00 80.00 114 SER A O 1
ATOM 877 N N . GLY A 1 115 ? 12.692 -2.570 -13.395 1.00 78.19 115 GLY A N 1
ATOM 878 C CA . GLY A 1 115 ? 12.615 -1.970 -14.725 1.00 78.19 115 GLY A CA 1
ATOM 879 C C . GLY A 1 115 ? 12.990 -2.945 -15.839 1.00 78.19 115 GLY A C 1
ATOM 880 O O . GLY A 1 115 ? 12.338 -2.923 -16.889 1.00 78.19 115 GLY A O 1
ATOM 881 N N . LEU A 1 116 ? 13.977 -3.807 -15.569 1.00 81.44 116 LEU A N 1
ATOM 882 C CA . LEU A 1 116 ? 14.492 -4.848 -16.459 1.00 81.44 116 LEU A CA 1
ATOM 883 C C . LEU A 1 116 ? 13.701 -6.165 -16.400 1.00 81.44 116 LEU A C 1
ATOM 885 O O . LEU A 1 116 ? 13.903 -7.016 -17.261 1.00 81.44 116 LEU A O 1
ATOM 889 N N . ASP A 1 117 ? 12.793 -6.358 -15.435 1.00 81.62 117 ASP A N 1
ATOM 890 C CA . ASP A 1 117 ? 11.979 -7.576 -15.377 1.00 81.62 117 ASP A CA 1
ATOM 891 C C . ASP A 1 117 ? 10.958 -7.594 -16.534 1.00 81.62 117 ASP A C 1
ATOM 893 O O . ASP A 1 117 ? 10.018 -6.784 -16.549 1.00 81.62 117 ASP A O 1
ATOM 897 N N . PRO A 1 118 ? 11.076 -8.532 -17.495 1.00 80.44 118 PRO A N 1
ATOM 898 C CA . PRO A 1 118 ? 10.194 -8.586 -18.659 1.00 80.44 118 PRO A CA 1
ATOM 899 C C . PRO A 1 118 ? 8.735 -8.841 -18.263 1.00 80.44 118 PRO A C 1
ATOM 901 O O . PRO A 1 118 ? 7.813 -8.352 -18.918 1.00 80.44 118 PRO A O 1
ATOM 904 N N . ARG A 1 119 ? 8.491 -9.514 -17.129 1.00 80.19 119 ARG A N 1
ATOM 905 C CA . ARG A 1 119 ? 7.137 -9.746 -16.600 1.00 80.19 119 ARG A CA 1
ATOM 906 C C . ARG A 1 119 ? 6.473 -8.448 -16.145 1.00 80.19 119 ARG A C 1
ATOM 908 O O . ARG A 1 119 ? 5.267 -8.436 -15.918 1.00 80.19 119 ARG A O 1
ATOM 915 N N . LYS A 1 120 ? 7.235 -7.363 -15.986 1.00 74.38 120 LYS A N 1
ATOM 916 C CA . LYS A 1 120 ? 6.796 -6.055 -15.480 1.00 74.38 120 LYS A CA 1
ATOM 917 C C . LYS A 1 120 ? 6.926 -4.952 -16.539 1.00 74.38 120 LYS A C 1
ATOM 919 O O . LYS A 1 120 ? 6.780 -3.771 -16.227 1.00 74.38 120 LYS A O 1
ATOM 924 N N . GLN A 1 121 ? 7.142 -5.300 -17.812 1.00 67.69 121 GLN A N 1
ATOM 925 C CA . GLN A 1 121 ? 7.246 -4.319 -18.902 1.00 67.69 121 GLN A CA 1
ATOM 926 C C . GLN A 1 121 ? 5.955 -3.507 -19.104 1.00 67.69 121 GLN A C 1
ATOM 928 O O . GLN A 1 121 ? 6.005 -2.305 -19.351 1.00 67.69 121 GLN A O 1
ATOM 933 N N . HIS A 1 122 ? 4.798 -4.146 -18.915 1.00 68.75 122 HIS A N 1
ATOM 934 C CA . HIS A 1 122 ? 3.474 -3.524 -19.034 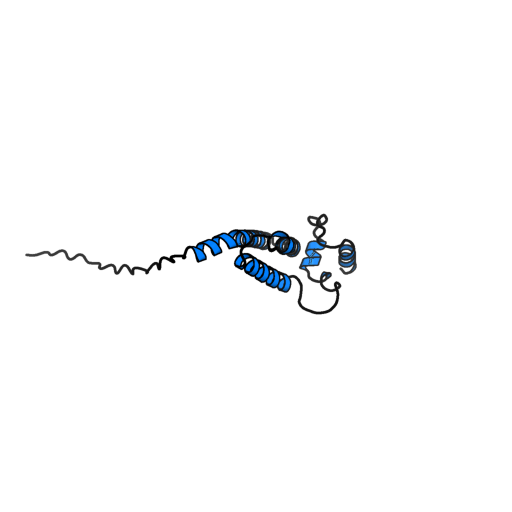1.00 68.75 122 HIS A CA 1
ATOM 935 C C . HIS A 1 122 ? 3.117 -2.595 -17.861 1.00 68.75 122 HIS A C 1
ATOM 937 O O . HIS A 1 122 ? 2.158 -1.826 -17.937 1.00 68.75 122 HIS A O 1
ATOM 943 N N . LEU A 1 123 ? 3.868 -2.670 -16.762 1.00 63.50 123 LEU A N 1
ATOM 944 C CA . LEU A 1 123 ? 3.656 -1.847 -15.586 1.00 63.50 123 LEU A CA 1
ATOM 945 C C . LEU A 1 123 ? 4.299 -0.471 -15.818 1.00 63.50 123 LEU A C 1
ATOM 947 O O . LEU A 1 123 ? 5.504 -0.365 -16.049 1.00 63.50 123 LEU A O 1
ATOM 951 N N . ARG A 1 124 ? 3.498 0.601 -15.723 1.00 61.38 124 ARG A N 1
ATOM 952 C CA . ARG A 1 124 ? 3.921 2.015 -15.870 1.00 61.38 124 ARG A CA 1
ATOM 953 C C . ARG A 1 124 ? 4.787 2.529 -14.703 1.00 61.38 124 ARG A C 1
ATOM 955 O O . ARG A 1 124 ? 4.766 3.711 -14.392 1.00 61.38 124 ARG A O 1
ATOM 962 N N . HIS A 1 125 ? 5.486 1.640 -14.005 1.00 57.22 125 HIS A N 1
ATOM 963 C CA . HIS A 1 125 ? 6.208 1.964 -12.772 1.00 57.22 125 HIS A CA 1
ATOM 964 C C . HIS A 1 125 ? 7.553 2.643 -13.065 1.00 57.22 125 HIS A C 1
ATOM 966 O O . HIS A 1 125 ? 8.096 3.332 -12.211 1.00 57.22 125 HIS A O 1
ATOM 972 N N . VAL A 1 126 ? 8.058 2.490 -14.292 1.00 54.38 126 VAL A N 1
ATOM 973 C CA . VAL A 1 126 ? 9.252 3.166 -14.801 1.00 54.38 126 VAL A CA 1
ATOM 974 C C . VAL A 1 126 ? 8.836 3.900 -16.073 1.00 54.38 126 VAL A C 1
ATOM 976 O O . VAL A 1 126 ? 8.308 3.275 -16.997 1.00 54.38 126 VAL A O 1
ATOM 979 N N . ALA A 1 127 ? 9.018 5.223 -16.117 1.00 54.22 127 ALA A N 1
ATOM 980 C CA . ALA A 1 127 ? 8.817 5.991 -17.344 1.00 54.22 127 ALA A CA 1
ATOM 981 C C . ALA A 1 127 ? 9.690 5.392 -18.462 1.00 54.22 127 ALA A C 1
ATOM 983 O O . ALA A 1 127 ? 10.831 5.012 -18.208 1.00 54.22 127 ALA A O 1
ATOM 984 N N . LEU A 1 128 ? 9.168 5.283 -19.691 1.00 50.25 128 LEU A N 1
ATOM 985 C CA . LEU A 1 128 ? 9.890 4.665 -20.818 1.00 50.25 128 LEU A CA 1
ATOM 986 C C . LEU A 1 128 ? 11.289 5.275 -21.026 1.00 50.25 128 LEU A C 1
ATOM 988 O O . LEU A 1 128 ? 12.221 4.543 -21.337 1.00 50.25 128 LEU A O 1
ATOM 992 N N . THR A 1 129 ? 11.446 6.572 -20.753 1.00 48.53 129 THR A N 1
ATOM 993 C CA . THR A 1 129 ? 12.725 7.298 -20.783 1.00 48.53 129 THR A CA 1
ATOM 994 C C . THR A 1 129 ? 13.754 6.716 -19.808 1.00 48.53 129 THR A C 1
ATOM 996 O O . THR A 1 129 ? 14.875 6.419 -20.201 1.00 48.53 129 THR A O 1
ATOM 999 N N . HIS A 1 130 ? 13.342 6.417 -18.572 1.00 53.72 130 HIS A N 1
ATOM 1000 C CA . HIS A 1 130 ? 14.215 5.825 -17.555 1.00 53.72 130 HIS A CA 1
ATOM 1001 C C . HIS A 1 130 ? 14.610 4.378 -17.884 1.00 53.72 130 HIS A C 1
ATOM 1003 O O . HIS A 1 130 ? 15.661 3.922 -17.452 1.00 53.72 130 HIS A O 1
ATOM 1009 N N . ARG A 1 131 ? 13.793 3.628 -18.641 1.00 54.59 131 ARG A N 1
ATOM 1010 C CA . ARG A 1 131 ? 14.154 2.260 -19.058 1.00 54.59 131 ARG A CA 1
ATOM 1011 C C . ARG A 1 131 ? 15.312 2.259 -20.048 1.00 54.59 131 ARG A C 1
ATOM 1013 O O . ARG A 1 131 ? 16.222 1.454 -19.888 1.00 54.59 131 ARG A O 1
ATOM 1020 N N . SER A 1 132 ? 15.277 3.153 -21.034 1.00 53.22 132 SER A N 1
ATOM 1021 C CA . SER A 1 132 ? 16.372 3.308 -21.994 1.00 53.22 132 SER A CA 1
ATOM 1022 C C . SER A 1 132 ? 17.651 3.775 -21.296 1.00 53.22 132 SER A C 1
ATOM 1024 O O . SER A 1 132 ? 18.699 3.183 -21.512 1.00 53.22 132 SER A O 1
ATOM 1026 N N . GLU A 1 133 ? 17.545 4.736 -20.373 1.00 57.84 133 GLU A N 1
ATOM 1027 C CA . GLU A 1 133 ? 18.680 5.219 -19.572 1.00 57.84 133 GLU A CA 1
ATOM 1028 C C . GLU A 1 133 ? 19.276 4.138 -18.654 1.00 57.84 133 GLU A C 1
ATOM 1030 O O . GLU A 1 133 ? 20.487 4.096 -18.460 1.00 57.84 133 GLU A O 1
ATOM 1035 N N . ILE A 1 134 ? 18.459 3.245 -18.083 1.00 58.47 134 ILE A N 1
ATOM 1036 C CA . ILE A 1 134 ? 18.956 2.121 -17.272 1.00 58.47 134 ILE A CA 1
ATOM 1037 C C . ILE A 1 134 ? 19.718 1.112 -18.140 1.00 58.47 134 ILE A C 1
ATOM 1039 O O . ILE A 1 134 ? 20.735 0.594 -17.699 1.00 58.47 134 ILE A O 1
ATOM 1043 N N . VAL A 1 135 ? 19.244 0.830 -19.357 1.00 58.81 135 VAL A N 1
ATOM 1044 C CA . VAL A 1 135 ? 19.912 -0.107 -20.279 1.00 58.81 135 VAL A CA 1
ATOM 1045 C C . VAL A 1 135 ? 21.218 0.474 -20.827 1.00 58.81 135 VAL A C 1
ATOM 1047 O O . VAL A 1 135 ? 22.158 -0.275 -21.050 1.00 58.81 135 VAL A O 1
ATOM 1050 N N . GLU A 1 136 ? 21.289 1.788 -21.032 1.00 57.16 136 GLU A N 1
ATOM 1051 C CA . GLU A 1 136 ? 22.461 2.466 -21.603 1.00 57.16 136 GLU A CA 1
ATOM 1052 C C . GLU A 1 136 ? 23.597 2.693 -20.582 1.00 57.16 136 GLU A C 1
ATOM 1054 O O . GLU A 1 136 ? 24.741 2.910 -20.970 1.00 57.16 136 GLU A O 1
ATOM 1059 N N . ASN A 1 137 ? 23.298 2.607 -19.278 1.00 53.03 137 ASN A N 1
ATOM 1060 C CA . ASN A 1 137 ? 24.255 2.790 -18.175 1.00 53.03 137 ASN A CA 1
ATOM 1061 C C . ASN A 1 137 ? 24.723 1.473 -17.511 1.00 53.03 137 ASN A C 1
ATOM 1063 O O . ASN A 1 137 ? 25.349 1.523 -16.447 1.00 53.03 137 ASN A O 1
ATOM 1067 N N . VAL A 1 138 ? 24.401 0.314 -18.099 1.00 50.44 138 VAL A N 1
ATOM 1068 C CA . VAL A 1 138 ? 24.875 -1.028 -17.696 1.00 50.44 138 VAL A CA 1
ATOM 1069 C C . VAL A 1 138 ? 25.885 -1.531 -18.718 1.00 50.44 138 VAL A C 1
ATOM 1071 O O . VAL A 1 138 ? 26.950 -2.018 -18.277 1.00 50.44 138 VAL A O 1
#

Organism: Dissostichus eleginoides (NCBI:txid100907)

pLDDT: mean 72.49, std 17.73, range [41.53, 94.56]

Secondary structure (DSSP, 8-state):
------------------------HHHHHHHHHHHHHHHHHHHHHHHHHH---GGGHHHHHHHIIIIISS--TT--HHHHHHHHHHHHHHHHHHS----S-TTTGGGSHHHHHHHH-GGGTTSTTS-HHHHHHHHHT-